Protein AF-A0A848Y4S8-F1 (afdb_monomer_lite)

Structure (mmCIF, N/CA/C/O backbone):
data_AF-A0A848Y4S8-F1
#
_entry.id   AF-A0A848Y4S8-F1
#
loop_
_atom_site.group_PDB
_atom_site.id
_atom_site.type_symbol
_atom_site.label_atom_id
_atom_site.label_alt_id
_atom_site.label_comp_id
_atom_site.label_asym_id
_atom_site.label_entity_id
_atom_site.label_seq_id
_atom_site.pdbx_PDB_ins_code
_atom_site.Cartn_x
_atom_site.Cartn_y
_atom_site.Cartn_z
_atom_site.occupancy
_atom_site.B_iso_or_equiv
_atom_site.auth_seq_id
_atom_site.auth_comp_id
_atom_site.auth_asym_id
_atom_site.auth_atom_id
_atom_site.pdbx_PDB_model_num
ATOM 1 N N . MET A 1 1 ? -20.729 29.221 3.795 1.00 42.22 1 MET A N 1
ATOM 2 C CA . MET A 1 1 ? -21.480 28.390 2.830 1.00 42.22 1 MET A CA 1
ATOM 3 C C . MET A 1 1 ? -20.866 28.628 1.465 1.00 42.22 1 MET A C 1
ATOM 5 O O . MET A 1 1 ? -21.391 29.410 0.689 1.00 42.22 1 MET A O 1
ATOM 9 N N . THR A 1 2 ? -19.700 28.030 1.223 1.00 41.69 2 THR A N 1
ATOM 10 C CA . THR A 1 2 ? -18.972 28.160 -0.043 1.00 41.69 2 THR A CA 1
ATOM 11 C C . THR A 1 2 ? -18.034 26.960 -0.152 1.00 41.69 2 THR A C 1
ATOM 13 O O . THR A 1 2 ? -17.380 26.618 0.830 1.00 41.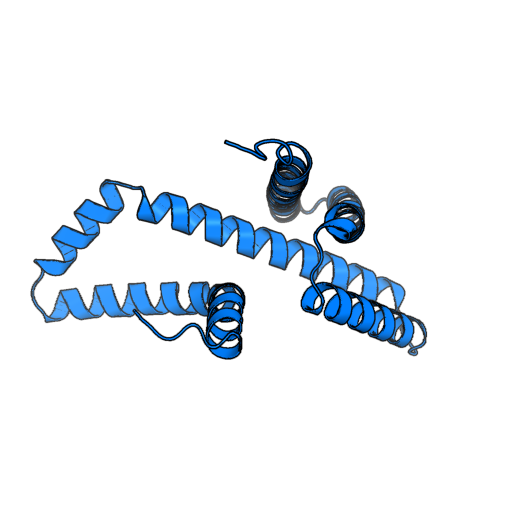69 2 THR A O 1
ATOM 16 N N . ASP A 1 3 ? -18.038 26.324 -1.322 1.00 43.75 3 ASP A N 1
ATOM 17 C CA . ASP A 1 3 ? -17.163 25.233 -1.771 1.00 43.75 3 ASP A CA 1
ATOM 18 C C . ASP A 1 3 ? -17.421 23.787 -1.301 1.00 43.75 3 ASP A C 1
ATOM 20 O O . ASP A 1 3 ? -16.564 23.087 -0.767 1.00 43.75 3 ASP A O 1
ATOM 24 N N . GLN A 1 4 ? -18.606 23.276 -1.649 1.00 47.69 4 GLN A N 1
ATOM 25 C CA . GLN A 1 4 ? -18.878 21.838 -1.815 1.00 47.69 4 GLN A CA 1
ATOM 26 C C . GLN A 1 4 ? -18.496 21.313 -3.225 1.00 47.69 4 GLN A C 1
ATOM 28 O O . GLN A 1 4 ? -18.965 20.256 -3.640 1.00 47.69 4 GLN A O 1
ATOM 33 N N . GLN A 1 5 ? -17.655 22.025 -3.988 1.00 48.81 5 GLN A N 1
ATOM 34 C CA . GLN A 1 5 ? -17.517 21.823 -5.440 1.00 48.81 5 GLN A CA 1
ATOM 35 C C . GLN A 1 5 ? -16.363 20.895 -5.895 1.00 48.81 5 GLN A C 1
ATOM 37 O O . GLN A 1 5 ? -16.136 20.760 -7.090 1.00 48.81 5 GLN A O 1
ATOM 42 N N . ASN A 1 6 ? -15.683 20.172 -4.991 1.00 46.50 6 ASN A N 1
ATOM 43 C CA . ASN A 1 6 ? -14.515 19.323 -5.330 1.00 46.50 6 ASN A CA 1
ATOM 44 C C . ASN A 1 6 ? -14.714 17.815 -5.041 1.00 46.50 6 ASN A C 1
ATOM 46 O O . ASN A 1 6 ? -13.833 17.155 -4.488 1.00 46.50 6 ASN A O 1
ATOM 50 N N . LEU A 1 7 ? -15.891 17.257 -5.351 1.00 52.69 7 LEU A N 1
ATOM 51 C CA . LEU A 1 7 ? -16.293 15.900 -4.929 1.00 52.69 7 LEU A CA 1
ATOM 52 C C . LEU A 1 7 ? -16.187 14.731 -5.953 1.00 52.69 7 LEU A C 1
ATOM 54 O O . LEU A 1 7 ? -16.341 13.598 -5.494 1.00 52.69 7 LEU A O 1
ATOM 58 N N . PRO A 1 8 ? -15.884 14.882 -7.266 1.00 51.25 8 PRO A N 1
ATOM 59 C CA . PRO A 1 8 ? -15.749 13.714 -8.153 1.00 51.25 8 PRO A CA 1
ATOM 60 C C . PRO A 1 8 ? -14.331 13.106 -8.200 1.00 51.25 8 PRO A C 1
ATOM 62 O O . PRO A 1 8 ? -14.195 11.886 -8.146 1.00 51.25 8 PRO A O 1
ATOM 65 N N . GLU A 1 9 ? -13.262 13.913 -8.234 1.00 55.06 9 GLU A N 1
ATOM 66 C CA . GLU A 1 9 ? -11.881 13.413 -8.427 1.00 55.06 9 GLU A CA 1
ATOM 67 C C . GLU A 1 9 ? -11.376 12.564 -7.252 1.00 55.06 9 GLU A C 1
ATOM 69 O O . GLU A 1 9 ? -10.686 11.558 -7.428 1.00 55.06 9 GLU A O 1
ATOM 74 N N . LYS A 1 10 ? -11.783 12.925 -6.031 1.00 58.72 10 LYS A N 1
ATOM 75 C CA . LYS A 1 10 ? -11.343 12.257 -4.800 1.00 58.72 10 LYS A CA 1
ATOM 76 C C . LYS A 1 10 ? -11.895 10.832 -4.665 1.00 58.72 10 LYS A C 1
ATOM 78 O O . LYS A 1 10 ? -11.243 9.980 -4.064 1.00 58.72 10 LYS A O 1
ATOM 83 N N . ASN A 1 11 ? -13.059 10.559 -5.257 1.00 73.88 11 ASN A N 1
ATOM 84 C CA . ASN A 1 11 ? -13.663 9.227 -5.246 1.00 73.88 11 ASN A CA 1
ATOM 85 C C . ASN A 1 11 ? -13.014 8.307 -6.285 1.00 73.88 11 ASN A C 1
ATOM 87 O O . ASN A 1 11 ? -12.866 7.116 -6.024 1.00 73.88 11 ASN A O 1
ATOM 91 N N . ILE A 1 12 ? -12.565 8.850 -7.421 1.00 83.69 12 ILE A N 1
ATOM 92 C CA . ILE A 1 12 ? -11.957 8.061 -8.502 1.00 83.69 12 ILE A CA 1
ATOM 93 C C . ILE A 1 12 ? -10.654 7.415 -8.030 1.00 83.69 12 ILE A C 1
ATOM 95 O O . ILE A 1 12 ? -10.483 6.212 -8.200 1.00 83.69 12 ILE A O 1
ATOM 99 N N . VAL A 1 13 ? -9.773 8.172 -7.367 1.00 84.94 13 VAL A N 1
ATOM 100 C CA . VAL A 1 13 ? -8.516 7.625 -6.822 1.00 84.94 13 VAL A CA 1
ATOM 101 C C . VAL A 1 13 ? -8.792 6.531 -5.785 1.00 84.94 13 VAL A C 1
ATOM 103 O O . VAL A 1 13 ? -8.132 5.496 -5.790 1.00 84.94 13 VAL A O 1
ATOM 106 N N . GLY A 1 14 ? -9.797 6.718 -4.923 1.00 86.62 14 GLY A N 1
ATOM 107 C CA . GLY A 1 14 ? -10.192 5.710 -3.936 1.00 86.62 14 GLY A CA 1
ATOM 108 C C . GLY A 1 14 ? -10.706 4.416 -4.575 1.00 86.62 14 GLY A C 1
ATOM 109 O O . GLY A 1 14 ? -10.272 3.331 -4.19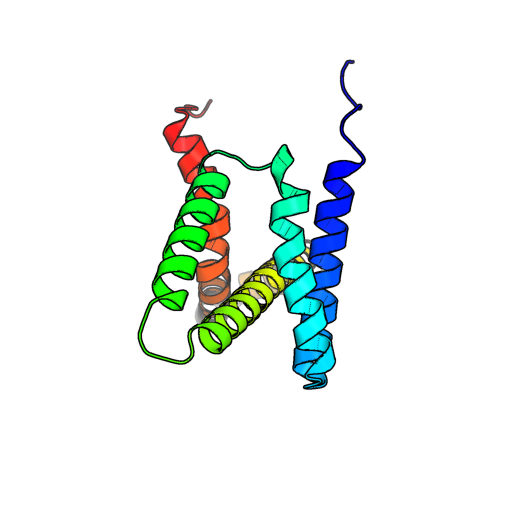3 1.00 86.62 14 GLY A O 1
ATOM 110 N N . VAL A 1 15 ? -11.577 4.528 -5.583 1.00 89.12 15 VAL A N 1
ATOM 111 C CA . VAL A 1 15 ? -12.073 3.381 -6.366 1.00 89.12 15 VAL A CA 1
ATOM 112 C C . VAL A 1 15 ? -10.921 2.678 -7.082 1.00 89.12 15 VAL A C 1
ATOM 114 O O . VAL A 1 15 ? -10.860 1.452 -7.087 1.00 89.12 15 VAL A O 1
ATOM 117 N N . TYR A 1 16 ? -9.974 3.441 -7.624 1.00 90.31 16 TYR A N 1
ATOM 118 C CA . TYR A 1 16 ? -8.796 2.913 -8.299 1.00 90.31 16 TYR A CA 1
ATOM 119 C C . TYR A 1 16 ? -7.899 2.104 -7.357 1.00 90.31 16 TYR A C 1
ATOM 121 O O . TYR A 1 16 ? -7.511 0.986 -7.679 1.00 90.31 16 TYR A O 1
ATOM 129 N N . LEU A 1 17 ? -7.617 2.631 -6.161 1.00 89.81 17 LEU A N 1
ATOM 130 C CA . LEU A 1 17 ? -6.843 1.927 -5.134 1.00 89.81 17 LEU A CA 1
ATOM 131 C C . LEU A 1 17 ? -7.558 0.665 -4.637 1.00 89.81 17 LEU A C 1
ATOM 133 O O . LEU A 1 17 ? -6.912 -0.357 -4.424 1.00 89.81 17 LEU A O 1
ATOM 137 N N . ALA A 1 18 ? -8.885 0.710 -4.486 1.00 91.69 18 ALA A N 1
ATOM 138 C CA . ALA A 1 18 ? -9.670 -0.468 -4.128 1.00 91.69 18 ALA A CA 1
ATOM 139 C C . ALA A 1 18 ? -9.636 -1.533 -5.236 1.00 91.69 18 ALA A C 1
ATOM 141 O O . ALA A 1 18 ? -9.464 -2.714 -4.941 1.00 91.69 18 ALA A O 1
ATOM 142 N N . ALA A 1 19 ? -9.744 -1.123 -6.504 1.00 92.38 19 ALA A N 1
ATOM 143 C CA . ALA A 1 19 ? -9.622 -2.021 -7.647 1.00 92.38 19 ALA A CA 1
ATOM 144 C C . ALA A 1 19 ? -8.223 -2.651 -7.725 1.00 92.38 19 ALA A C 1
ATOM 146 O O . ALA A 1 19 ? -8.133 -3.867 -7.876 1.00 92.38 19 ALA A O 1
ATOM 147 N N . MET A 1 20 ? -7.151 -1.861 -7.543 1.00 92.00 20 MET A N 1
ATOM 148 C CA . MET A 1 20 ? -5.776 -2.380 -7.444 1.00 92.00 20 MET A CA 1
ATOM 149 C C . MET A 1 20 ? -5.673 -3.447 -6.360 1.00 92.00 20 MET A C 1
ATOM 151 O O . MET A 1 20 ? -5.214 -4.549 -6.627 1.00 92.00 20 MET A O 1
ATOM 155 N N . MET A 1 21 ? -6.158 -3.136 -5.154 1.00 94.00 21 MET A N 1
ATOM 156 C CA . MET A 1 21 ? -6.089 -4.036 -4.006 1.00 94.00 21 MET A CA 1
ATOM 157 C C . MET A 1 21 ? -6.794 -5.370 -4.270 1.00 94.00 21 MET A C 1
ATOM 159 O O . MET A 1 21 ? -6.259 -6.420 -3.927 1.00 94.00 21 MET A O 1
ATOM 163 N N . VAL A 1 22 ? -7.986 -5.343 -4.876 1.00 94.06 22 VAL A N 1
ATOM 164 C CA . VAL A 1 22 ? -8.732 -6.567 -5.203 1.00 94.06 22 VAL A CA 1
ATOM 165 C C . VAL A 1 22 ? -8.022 -7.368 -6.292 1.00 94.06 22 VAL A C 1
ATOM 167 O O . VAL A 1 22 ? -7.883 -8.579 -6.148 1.00 94.06 22 VAL A O 1
ATOM 170 N N . LEU A 1 23 ? -7.559 -6.713 -7.359 1.00 93.62 23 LEU 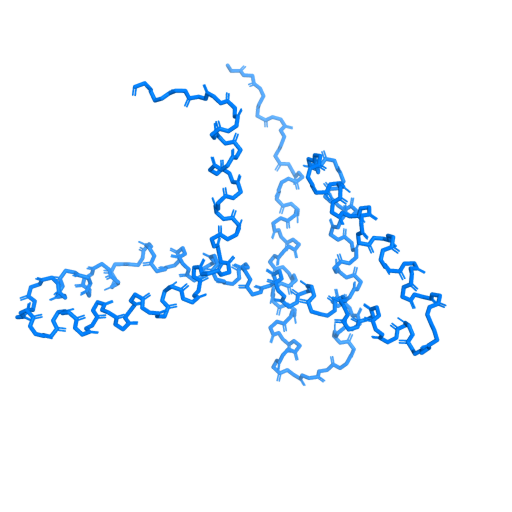A N 1
ATOM 171 C CA . LEU A 1 23 ? -6.866 -7.383 -8.462 1.00 93.62 23 LEU A CA 1
ATOM 172 C C . LEU A 1 23 ? -5.557 -8.027 -8.005 1.00 93.62 23 LEU A C 1
ATOM 174 O O . LEU A 1 23 ? -5.324 -9.186 -8.331 1.00 93.62 23 LEU A O 1
ATOM 178 N N . GLU A 1 24 ? -4.766 -7.324 -7.196 1.00 93.62 24 GLU A N 1
ATOM 179 C CA . GLU A 1 24 ? -3.543 -7.854 -6.587 1.00 93.62 24 GLU A CA 1
ATOM 180 C C . GLU A 1 24 ? -3.834 -9.113 -5.763 1.00 93.62 24 GLU A C 1
ATOM 182 O O . GLU A 1 24 ? -3.142 -10.121 -5.860 1.00 93.62 24 GLU A O 1
ATOM 187 N N . LEU A 1 25 ? -4.906 -9.092 -4.966 1.00 92.50 25 LEU A N 1
ATOM 188 C CA . LEU A 1 25 ? -5.286 -10.230 -4.131 1.00 92.50 25 LEU A CA 1
ATOM 189 C C . LEU A 1 25 ? -5.700 -11.442 -4.982 1.00 92.50 25 LEU A C 1
ATOM 191 O O . LEU A 1 25 ? -5.373 -12.580 -4.638 1.00 92.50 25 LEU A O 1
ATOM 195 N N . VAL A 1 26 ? -6.373 -11.205 -6.113 1.00 93.31 26 VAL A N 1
ATOM 196 C CA . VAL A 1 26 ? -6.706 -12.252 -7.090 1.00 93.31 26 VAL A CA 1
ATOM 197 C C . VAL A 1 26 ? -5.449 -12.778 -7.782 1.00 93.31 26 VAL A C 1
ATOM 199 O O . VAL A 1 26 ? -5.336 -13.990 -7.965 1.00 93.31 26 VAL A O 1
ATOM 202 N N . GLU A 1 27 ? -4.493 -11.921 -8.139 1.00 92.75 27 GLU A N 1
ATOM 203 C CA . GLU A 1 27 ? -3.219 -12.349 -8.728 1.00 92.75 27 GLU A CA 1
ATOM 204 C C . GLU A 1 27 ? -2.458 -13.256 -7.760 1.00 92.75 27 GLU A C 1
ATOM 206 O O . GLU A 1 27 ? -2.100 -14.370 -8.132 1.00 92.75 27 GLU A O 1
ATOM 211 N N . ILE A 1 28 ? -2.306 -12.839 -6.499 1.00 88.75 28 ILE A N 1
ATOM 212 C CA . ILE A 1 28 ? -1.621 -13.621 -5.460 1.00 88.75 28 ILE A CA 1
ATOM 213 C C . ILE A 1 28 ? -2.267 -15.002 -5.286 1.00 88.75 28 ILE A C 1
ATOM 215 O O . ILE A 1 28 ? -1.568 -15.988 -5.058 1.00 88.75 28 ILE A O 1
ATOM 219 N N . TYR A 1 29 ? -3.597 -15.091 -5.388 1.00 92.00 29 TYR A N 1
ATOM 220 C CA . TYR A 1 29 ? -4.315 -16.356 -5.236 1.00 92.00 29 TYR A CA 1
ATOM 221 C C . TYR A 1 29 ? -4.244 -17.256 -6.479 1.00 92.00 29 TYR A C 1
ATOM 223 O O . TYR A 1 29 ? -4.173 -18.477 -6.354 1.00 92.00 29 TYR A O 1
ATOM 231 N N . THR A 1 30 ? -4.297 -16.673 -7.678 1.00 91.00 30 THR A N 1
ATOM 232 C CA . THR A 1 30 ? -4.418 -17.425 -8.940 1.00 91.00 30 THR A CA 1
ATOM 233 C C . THR A 1 30 ? -3.083 -17.684 -9.633 1.00 91.00 30 THR A C 1
ATOM 235 O O . THR A 1 30 ? -2.977 -18.646 -10.390 1.00 91.00 30 THR A O 1
ATOM 238 N N . GLY A 1 31 ? -2.074 -16.843 -9.400 1.00 84.88 31 GLY A N 1
ATOM 239 C CA . GLY A 1 31 ? -0.769 -16.904 -10.061 1.00 84.88 31 GLY A CA 1
ATOM 240 C C . GLY A 1 31 ? -0.812 -16.627 -11.568 1.00 84.88 31 GLY A C 1
ATOM 241 O O . GLY A 1 31 ? 0.092 -17.040 -12.289 1.00 84.88 31 GLY A O 1
ATOM 242 N N . LEU A 1 32 ? -1.869 -15.983 -12.077 1.00 86.06 32 LEU A N 1
ATOM 243 C CA . LEU A 1 32 ? -2.032 -15.735 -13.511 1.00 86.06 32 LEU A CA 1
ATOM 244 C C . LEU A 1 32 ? -1.162 -14.562 -13.985 1.00 86.06 32 LEU A C 1
ATOM 246 O O . LEU A 1 32 ? -1.441 -13.404 -13.676 1.00 86.06 32 LEU A O 1
ATOM 250 N N . GLU A 1 33 ? -0.177 -14.842 -14.843 1.00 81.94 33 GLU A N 1
ATOM 251 C CA . GLU A 1 33 ? 0.740 -13.830 -15.403 1.00 81.94 33 GLU A CA 1
ATOM 252 C C . GLU A 1 33 ? 0.030 -12.727 -16.215 1.00 81.94 33 GLU A C 1
ATOM 254 O O . GLU A 1 33 ? 0.490 -11.581 -16.294 1.00 81.94 33 GLU A O 1
ATOM 259 N N . THR A 1 34 ? -1.125 -13.040 -16.810 1.00 84.00 34 THR A N 1
ATOM 260 C CA . THR A 1 34 ? -1.949 -12.053 -17.525 1.00 84.00 34 THR A CA 1
ATOM 261 C C . THR A 1 34 ? -2.499 -10.979 -16.589 1.00 84.00 34 THR A C 1
ATOM 263 O O . THR A 1 34 ? -2.662 -9.831 -17.002 1.00 84.00 34 THR A O 1
ATOM 266 N N . LEU A 1 35 ? -2.768 -11.337 -15.330 1.00 85.81 35 LEU A N 1
ATOM 267 C CA . LEU A 1 35 ? -3.283 -10.415 -14.323 1.00 85.81 35 LEU A CA 1
ATOM 268 C C . LEU A 1 35 ? -2.187 -9.457 -13.848 1.00 85.81 35 LEU A C 1
ATOM 270 O O . LEU A 1 35 ? -2.430 -8.253 -13.788 1.00 85.81 35 LEU A O 1
ATOM 274 N N . ALA A 1 36 ? -0.967 -9.967 -13.651 1.00 85.62 36 ALA A N 1
ATOM 275 C CA . ALA A 1 36 ? 0.208 -9.160 -13.321 1.00 85.62 36 ALA A CA 1
ATOM 276 C C . ALA A 1 36 ? 0.435 -8.041 -14.353 1.00 85.62 36 ALA A C 1
ATOM 278 O O . ALA A 1 36 ? 0.644 -6.876 -14.019 1.00 85.62 36 ALA A O 1
ATOM 279 N N . SER A 1 37 ? 0.311 -8.365 -15.644 1.00 87.38 37 SER A N 1
ATOM 280 C CA . SER A 1 37 ? 0.446 -7.374 -16.721 1.00 87.38 37 SER A CA 1
ATOM 281 C C . SER A 1 37 ? -0.611 -6.266 -16.640 1.00 87.38 37 SER A C 1
ATOM 283 O O . SER A 1 37 ? -0.296 -5.093 -16.848 1.00 87.38 37 SER A O 1
ATOM 285 N N . PHE A 1 38 ? -1.854 -6.615 -16.299 1.00 89.69 38 PHE A N 1
ATOM 286 C CA . PHE A 1 38 ? -2.933 -5.645 -16.124 1.00 89.69 38 PHE A CA 1
ATOM 287 C C . PHE A 1 38 ? -2.705 -4.749 -14.898 1.00 89.69 38 PHE A C 1
ATOM 289 O O . PHE A 1 38 ? -2.871 -3.532 -14.980 1.00 89.69 38 PHE A O 1
ATOM 296 N N . ILE A 1 39 ? -2.248 -5.330 -13.787 1.00 90.75 39 ILE A N 1
ATOM 297 C CA . ILE A 1 39 ? -1.916 -4.613 -12.551 1.00 90.75 39 ILE A CA 1
ATOM 298 C C . ILE A 1 39 ? -0.783 -3.613 -12.781 1.00 90.75 39 ILE A C 1
ATOM 300 O O . ILE A 1 39 ? -0.897 -2.464 -12.362 1.00 90.75 39 ILE A O 1
ATOM 304 N N . ARG A 1 40 ? 0.270 -3.990 -13.517 1.00 91.75 40 ARG A N 1
ATOM 305 C CA . ARG A 1 40 ? 1.375 -3.077 -13.870 1.00 91.75 40 ARG A CA 1
ATOM 306 C C . ARG A 1 40 ? 0.888 -1.839 -14.622 1.00 91.75 40 ARG A C 1
ATOM 308 O O . ARG A 1 40 ? 1.313 -0.726 -14.309 1.00 91.75 40 ARG A O 1
ATOM 315 N N . LEU A 1 41 ? -0.017 -2.014 -15.590 1.00 90.56 41 LEU A N 1
ATOM 316 C CA . LEU A 1 41 ? -0.643 -0.890 -16.299 1.00 90.56 41 LEU A CA 1
ATOM 317 C C . LEU A 1 41 ? -1.450 -0.013 -15.339 1.00 90.56 41 LEU A C 1
ATOM 319 O O . LEU A 1 41 ? -1.390 1.215 -15.413 1.00 90.56 41 LEU A O 1
ATOM 323 N N . LEU A 1 42 ? -2.160 -0.644 -14.405 1.00 89.94 42 LEU A N 1
ATOM 324 C CA . LEU A 1 42 ? -2.942 0.048 -13.394 1.00 89.94 42 LEU A CA 1
ATOM 325 C C . LEU A 1 42 ? -2.041 0.865 -12.448 1.00 89.94 42 LEU A C 1
ATOM 327 O O . LEU A 1 42 ? -2.277 2.052 -12.229 1.00 89.94 42 LEU A O 1
ATOM 331 N N . VAL A 1 43 ? -0.937 0.310 -11.963 1.00 90.88 43 VAL A N 1
ATOM 332 C CA . VAL A 1 43 ? 0.020 1.045 -11.123 1.00 90.88 43 VAL A CA 1
ATOM 333 C C . VAL A 1 43 ? 0.583 2.269 -11.837 1.00 90.88 43 VAL A C 1
ATOM 335 O O . VAL A 1 43 ? 0.661 3.339 -11.236 1.00 90.88 43 VAL A O 1
ATOM 338 N N . LEU A 1 44 ? 0.926 2.152 -13.121 1.00 90.88 44 LEU A N 1
ATOM 339 C CA . LEU A 1 44 ? 1.426 3.280 -13.915 1.00 90.88 44 LEU A CA 1
ATOM 340 C C . LEU A 1 44 ? 0.367 4.367 -14.153 1.00 90.88 44 LEU A C 1
ATOM 342 O O . LEU A 1 44 ? 0.710 5.545 -14.257 1.00 90.88 44 LEU A O 1
ATOM 346 N N . GLY A 1 45 ? -0.915 3.998 -14.204 1.00 88.19 45 GLY A N 1
ATOM 347 C CA . GLY A 1 45 ? -2.019 4.953 -14.309 1.00 88.19 45 GLY A CA 1
ATOM 348 C C . GLY A 1 45 ? -2.247 5.775 -13.036 1.00 88.19 45 GLY A C 1
ATOM 349 O O . GLY A 1 45 ? -2.728 6.907 -13.116 1.00 88.19 45 GLY A O 1
ATOM 350 N N . LEU A 1 46 ? -1.857 5.261 -11.862 1.00 86.94 46 LEU A N 1
ATOM 351 C CA . LEU A 1 46 ? -2.108 5.927 -10.581 1.00 86.94 46 LEU A CA 1
ATOM 352 C C . LEU A 1 46 ? -1.396 7.294 -10.462 1.00 86.94 46 LEU A C 1
ATOM 354 O O . LEU A 1 46 ? -2.082 8.265 -10.137 1.00 86.94 46 LEU A O 1
ATOM 358 N N . PRO A 1 47 ? -0.084 7.444 -10.752 1.00 85.62 47 PRO A N 1
ATOM 359 C CA . PRO A 1 47 ? 0.572 8.750 -10.773 1.00 85.62 47 PRO A CA 1
ATOM 360 C C . PRO A 1 47 ? -0.079 9.736 -11.738 1.00 85.62 47 PRO A C 1
ATOM 362 O O . PRO A 1 47 ? -0.188 10.906 -11.389 1.00 85.62 47 PRO A O 1
ATOM 365 N N . LEU A 1 48 ? -0.531 9.270 -12.912 1.00 86.00 48 LEU A N 1
ATOM 366 C CA . LEU A 1 48 ? -1.161 10.109 -13.938 1.00 86.00 48 LEU A CA 1
ATOM 367 C C . LEU A 1 48 ? -2.503 10.676 -13.464 1.00 86.00 48 LEU A C 1
ATOM 369 O O . LEU A 1 48 ? -2.757 11.867 -13.622 1.00 86.00 48 LEU A O 1
ATOM 373 N N . LEU A 1 49 ? -3.330 9.845 -12.824 1.00 84.19 49 LEU A N 1
ATOM 374 C CA . LEU A 1 49 ? -4.589 10.272 -12.205 1.00 84.19 49 LEU A CA 1
ATOM 375 C C . LEU A 1 49 ? -4.362 11.162 -10.980 1.00 84.19 49 LEU A C 1
ATOM 377 O O . LEU A 1 49 ? -5.166 12.046 -10.694 1.00 84.19 49 LEU A O 1
ATOM 381 N N . ALA A 1 50 ? -3.272 10.931 -10.248 1.00 83.06 50 ALA A N 1
ATOM 382 C CA . ALA A 1 50 ? -2.954 11.671 -9.037 1.00 83.06 50 ALA A CA 1
ATOM 383 C C . ALA A 1 50 ? -2.244 13.009 -9.298 1.00 83.06 50 ALA A C 1
ATOM 385 O O . ALA A 1 50 ? -2.187 13.807 -8.365 1.00 83.06 50 ALA A O 1
ATOM 386 N N . LEU A 1 51 ? -1.752 13.281 -10.522 1.00 80.88 51 LEU A N 1
ATOM 387 C CA . LEU A 1 51 ? -1.044 14.516 -10.913 1.00 80.88 51 LEU A CA 1
ATOM 388 C C . LEU A 1 51 ? -1.643 15.816 -10.340 1.00 80.88 51 LEU A C 1
ATOM 390 O O . LEU A 1 51 ? -0.880 16.569 -9.734 1.00 80.88 51 LEU A O 1
ATOM 394 N N . PRO A 1 52 ? -2.961 16.095 -10.460 1.00 78.62 52 PRO A N 1
ATOM 395 C CA . PRO A 1 52 ? -3.545 17.337 -9.941 1.00 78.62 52 PRO A CA 1
ATOM 396 C C . PRO A 1 52 ? -3.529 17.444 -8.406 1.00 78.62 52 PRO A C 1
ATOM 398 O O . PRO A 1 52 ? -3.676 18.534 -7.860 1.00 78.62 52 PRO A O 1
ATOM 401 N N . ILE A 1 53 ? -3.344 16.325 -7.699 1.00 79.94 53 ILE A N 1
ATOM 402 C CA . ILE A 1 53 ? -3.434 16.219 -6.234 1.00 79.94 53 ILE A CA 1
ATOM 403 C C . ILE A 1 53 ? -2.036 16.064 -5.597 1.00 79.94 53 ILE A C 1
ATOM 405 O O . ILE A 1 53 ? -1.891 16.144 -4.371 1.00 79.94 53 ILE A O 1
ATOM 409 N N . LEU A 1 54 ? -0.985 15.846 -6.399 1.00 79.50 54 LEU A N 1
ATOM 410 C CA . LEU A 1 54 ? 0.367 15.617 -5.892 1.00 79.50 54 LEU A CA 1
ATOM 411 C C . LEU A 1 54 ? 0.893 16.837 -5.137 1.00 79.50 54 LEU A C 1
ATOM 413 O O . LEU A 1 54 ? 0.857 17.967 -5.624 1.00 79.50 54 LEU A O 1
ATOM 417 N N . LYS A 1 55 ? 1.463 16.600 -3.953 1.00 84.50 55 LYS A N 1
ATOM 418 C CA . LYS A 1 55 ? 2.238 17.624 -3.250 1.00 84.50 55 LYS A CA 1
ATOM 419 C C . LYS A 1 55 ? 3.703 17.519 -3.676 1.00 84.50 55 LYS A C 1
ATOM 421 O O . LYS A 1 55 ? 4.133 16.570 -4.332 1.00 84.50 55 LYS A O 1
ATOM 426 N N . VAL A 1 56 ? 4.498 18.494 -3.239 1.00 84.62 56 VAL A N 1
ATOM 427 C CA . VAL A 1 56 ? 5.937 18.586 -3.544 1.00 84.62 56 VAL A CA 1
ATOM 428 C C . VAL A 1 56 ? 6.693 17.297 -3.189 1.00 84.62 56 VAL A C 1
ATOM 430 O O . VAL A 1 56 ? 7.588 16.888 -3.924 1.00 84.62 56 VAL A O 1
ATOM 433 N N . ARG A 1 57 ? 6.312 16.622 -2.092 1.00 82.19 57 ARG A N 1
ATOM 434 C CA . ARG A 1 57 ? 6.935 15.358 -1.664 1.00 82.19 57 ARG A CA 1
ATOM 435 C C . ARG A 1 57 ? 6.716 14.248 -2.689 1.00 82.19 57 ARG A C 1
ATOM 437 O O . ARG A 1 57 ? 7.664 13.566 -3.057 1.00 82.19 57 ARG A O 1
ATOM 444 N N . GLU A 1 58 ? 5.476 14.055 -3.122 1.00 86.94 58 GLU A N 1
ATOM 445 C CA . GLU A 1 58 ? 5.110 13.022 -4.086 1.00 86.94 58 GLU A CA 1
ATOM 446 C C . GLU A 1 58 ? 5.757 13.297 -5.448 1.00 86.94 58 GLU A C 1
ATOM 448 O O . GLU A 1 58 ? 6.302 12.380 -6.055 1.00 86.94 58 GLU A O 1
ATOM 453 N N . TYR A 1 59 ? 5.798 14.563 -5.876 1.00 86.50 59 TYR A N 1
ATOM 454 C CA . TYR A 1 59 ? 6.495 14.958 -7.099 1.00 86.50 59 TYR A CA 1
ATOM 455 C C . TYR A 1 59 ? 7.998 14.644 -7.036 1.00 86.50 59 TYR A C 1
ATOM 457 O O . TYR A 1 59 ? 8.539 14.030 -7.953 1.00 86.50 59 TYR A O 1
ATOM 465 N N . TYR A 1 60 ? 8.670 14.988 -5.929 1.00 88.25 60 TYR A N 1
ATOM 466 C CA . TYR A 1 60 ? 10.085 14.660 -5.721 1.00 88.25 60 TYR A CA 1
ATOM 467 C C . TYR A 1 60 ? 10.342 13.148 -5.796 1.00 88.25 60 TYR A C 1
ATOM 469 O O . TYR A 1 60 ? 11.254 12.713 -6.496 1.00 88.25 60 TYR A O 1
ATOM 477 N N . LEU A 1 61 ? 9.517 12.339 -5.122 1.00 89.81 61 LEU A N 1
ATOM 478 C CA . LEU A 1 61 ? 9.655 10.880 -5.134 1.00 89.81 61 LEU A CA 1
ATOM 479 C C . LEU A 1 61 ? 9.438 10.287 -6.531 1.00 89.81 61 LEU A C 1
ATOM 481 O O . LEU A 1 61 ? 10.180 9.386 -6.919 1.00 89.81 61 LEU A O 1
ATOM 485 N N . LEU A 1 62 ? 8.476 10.806 -7.300 1.00 90.75 62 LEU A N 1
ATOM 486 C CA . LEU A 1 62 ? 8.257 10.383 -8.686 1.00 90.75 62 LEU A CA 1
ATOM 487 C C . LEU A 1 62 ? 9.448 10.729 -9.580 1.00 90.75 62 LEU A C 1
ATOM 489 O O . LEU A 1 62 ? 9.908 9.875 -10.332 1.00 90.75 62 LEU A O 1
ATOM 493 N N . VAL A 1 63 ? 9.991 11.944 -9.471 1.00 92.38 63 VAL A N 1
ATOM 494 C CA . VAL A 1 63 ? 11.174 12.353 -10.245 1.00 92.38 63 VAL A CA 1
ATOM 495 C C . VAL A 1 63 ? 12.377 11.472 -9.906 1.00 92.38 63 VAL A C 1
ATOM 497 O O . VAL A 1 63 ? 13.044 10.974 -10.811 1.00 92.38 63 VAL A O 1
ATOM 500 N N . VAL A 1 64 ? 12.634 11.218 -8.621 1.00 94.00 64 VAL A N 1
ATOM 501 C CA . VAL A 1 64 ? 13.715 10.317 -8.192 1.00 94.00 64 VAL A CA 1
ATOM 502 C C . VAL A 1 64 ? 13.486 8.897 -8.716 1.00 94.00 64 VAL A C 1
ATOM 504 O O . VAL A 1 64 ? 14.420 8.286 -9.230 1.00 94.00 64 VAL A O 1
ATOM 507 N N . SER A 1 65 ? 12.255 8.385 -8.649 1.00 92.25 65 SER A N 1
ATOM 508 C CA . SER A 1 65 ? 11.904 7.066 -9.185 1.00 92.25 65 SER A CA 1
ATOM 509 C C . SER A 1 65 ? 12.151 6.971 -10.695 1.00 92.25 65 SER A C 1
ATOM 511 O O . SER A 1 65 ? 12.735 5.986 -11.144 1.00 92.25 65 SER A O 1
ATOM 513 N N . LEU A 1 66 ? 11.806 8.007 -11.466 1.00 93.19 66 LEU A N 1
ATOM 514 C CA . LEU A 1 66 ? 12.075 8.070 -12.906 1.00 93.19 66 LEU A CA 1
ATOM 515 C C . LEU A 1 66 ? 13.577 8.117 -13.215 1.00 93.19 66 LEU A C 1
ATOM 517 O O . LEU A 1 66 ? 14.034 7.420 -14.120 1.00 93.19 66 LEU A O 1
ATOM 521 N N . ILE A 1 67 ? 14.357 8.889 -12.452 1.00 95.12 67 ILE A N 1
ATOM 522 C CA . ILE A 1 67 ? 15.819 8.947 -12.602 1.00 95.12 67 ILE A CA 1
ATOM 523 C C . ILE A 1 67 ? 16.435 7.575 -12.318 1.00 95.12 67 ILE A C 1
ATOM 525 O O . ILE A 1 67 ? 17.223 7.081 -13.122 1.00 95.12 67 ILE A O 1
ATOM 529 N N . LEU A 1 68 ? 16.058 6.933 -11.208 1.00 93.38 68 LEU A N 1
ATOM 530 C CA . LEU A 1 68 ? 16.540 5.595 -10.862 1.00 93.38 68 LEU A CA 1
ATOM 531 C C . LEU A 1 68 ? 16.136 4.563 -11.920 1.00 93.38 68 LEU A C 1
ATOM 533 O O . LEU A 1 68 ? 16.966 3.750 -12.318 1.00 93.38 68 LEU A O 1
ATOM 537 N N . GLY A 1 69 ? 14.906 4.636 -12.433 1.00 92.62 69 GLY A N 1
ATOM 538 C CA . GLY A 1 69 ? 14.450 3.780 -13.525 1.00 92.62 69 GLY A CA 1
ATOM 539 C C . GLY A 1 69 ? 15.279 3.962 -14.801 1.00 92.62 69 GLY A C 1
ATOM 540 O O . GLY A 1 69 ? 15.699 2.979 -15.408 1.00 92.62 69 GLY A O 1
ATOM 541 N N . ALA A 1 70 ? 15.603 5.205 -15.165 1.00 93.38 70 ALA A N 1
ATOM 542 C CA . ALA A 1 70 ? 16.462 5.509 -16.310 1.00 93.38 70 ALA A CA 1
ATOM 543 C C . ALA A 1 70 ? 17.915 5.036 -16.116 1.00 93.38 70 ALA A C 1
ATOM 545 O O . ALA A 1 70 ? 18.575 4.654 -17.084 1.00 93.38 70 ALA A O 1
ATOM 546 N N . LEU A 1 71 ? 18.423 5.047 -14.879 1.00 93.31 71 LEU A N 1
ATOM 547 C CA . LEU A 1 71 ? 19.741 4.499 -14.548 1.00 93.31 71 LEU A CA 1
ATOM 548 C C . LEU A 1 71 ? 19.758 2.970 -14.644 1.00 93.31 71 LEU A C 1
ATOM 550 O O . LEU A 1 71 ? 20.676 2.422 -15.247 1.00 93.31 71 LEU A O 1
ATOM 554 N N . VAL A 1 72 ? 18.734 2.290 -14.118 1.00 92.69 72 VAL A N 1
ATOM 555 C CA . VAL A 1 72 ? 18.583 0.827 -14.225 1.00 92.69 72 VAL A CA 1
ATOM 556 C C . VAL A 1 72 ? 18.474 0.396 -15.684 1.00 92.69 72 VAL A C 1
ATOM 558 O O . VAL A 1 72 ? 19.106 -0.576 -16.079 1.00 92.69 72 VAL A O 1
ATOM 561 N N . TRP A 1 73 ? 17.749 1.155 -16.506 1.00 90.69 73 TRP A N 1
ATOM 562 C CA . TRP A 1 73 ? 17.649 0.899 -17.944 1.00 90.69 73 TRP A CA 1
ATOM 563 C C . TRP A 1 73 ? 19.003 0.956 -18.669 1.00 90.69 73 TRP A C 1
ATOM 565 O O . TRP A 1 73 ? 19.209 0.270 -19.666 1.00 90.69 73 TRP A O 1
ATOM 575 N N . ARG A 1 74 ? 19.936 1.783 -18.181 1.00 90.25 74 ARG A N 1
ATOM 576 C CA . ARG A 1 74 ? 21.290 1.925 -18.739 1.00 90.25 74 ARG A CA 1
ATOM 577 C C . ARG A 1 74 ? 22.308 0.953 -18.146 1.00 90.25 74 ARG A C 1
ATOM 579 O O . ARG A 1 74 ? 23.415 0.857 -18.676 1.00 90.25 74 ARG A O 1
ATOM 586 N N . ALA A 1 75 ? 21.982 0.287 -17.043 1.00 88.19 75 ALA A N 1
ATOM 587 C CA . ALA A 1 75 ? 22.892 -0.632 -16.384 1.00 88.19 75 ALA A CA 1
ATOM 588 C C . ALA A 1 75 ? 23.034 -1.939 -17.191 1.00 88.19 75 ALA A C 1
ATOM 590 O O . ALA A 1 75 ? 22.067 -2.391 -17.806 1.00 88.19 75 ALA A O 1
ATOM 591 N N . PRO A 1 76 ? 24.218 -2.575 -17.189 1.00 80.06 76 PRO A N 1
ATOM 592 C CA . PRO A 1 76 ? 24.391 -3.887 -17.801 1.00 80.06 76 PRO A CA 1
ATOM 593 C C . PRO A 1 76 ? 23.566 -4.942 -17.043 1.00 80.06 76 PRO A C 1
ATOM 595 O O . PRO A 1 76 ? 23.824 -5.215 -15.872 1.00 80.06 76 PRO A O 1
ATOM 598 N N . GLY A 1 77 ? 22.565 -5.522 -17.710 1.00 83.69 77 GLY A N 1
ATOM 599 C CA . GLY A 1 77 ? 21.652 -6.527 -17.158 1.00 83.69 77 GLY A CA 1
ATOM 600 C C . GLY A 1 77 ? 20.267 -6.472 -17.811 1.00 83.69 77 GLY A C 1
ATOM 601 O O . GLY A 1 77 ? 20.042 -5.690 -18.735 1.00 83.69 77 GLY A O 1
ATOM 602 N N . ASP A 1 78 ? 19.323 -7.280 -17.318 1.00 85.94 78 ASP A N 1
ATOM 603 C CA . ASP A 1 78 ? 17.916 -7.195 -17.731 1.00 85.94 78 ASP A CA 1
ATOM 604 C C . ASP A 1 78 ? 17.204 -6.061 -16.968 1.00 85.94 78 ASP A C 1
ATOM 606 O O . ASP A 1 78 ? 16.463 -6.252 -15.993 1.00 85.94 78 ASP A O 1
ATOM 610 N N . GLY A 1 79 ? 17.505 -4.828 -17.386 1.00 88.12 79 GLY A N 1
ATOM 611 C CA . GLY A 1 79 ? 16.907 -3.623 -16.816 1.00 88.12 79 GLY A CA 1
ATOM 612 C C . GLY A 1 79 ? 15.384 -3.610 -16.962 1.00 88.12 79 GLY A C 1
ATOM 613 O O . GLY A 1 79 ? 14.688 -3.125 -16.071 1.00 88.12 79 GLY A O 1
ATOM 614 N N . TRP A 1 80 ? 14.850 -4.207 -18.032 1.00 89.44 80 TRP A N 1
ATOM 615 C CA . TRP A 1 80 ? 13.410 -4.298 -18.258 1.00 89.44 80 TRP A CA 1
ATOM 616 C C . TRP A 1 80 ? 12.727 -5.191 -17.224 1.00 89.44 80 TRP A C 1
ATOM 618 O O . TRP A 1 80 ? 11.784 -4.750 -16.565 1.00 89.44 80 TRP A O 1
ATOM 628 N N . GLN A 1 81 ? 13.240 -6.402 -17.000 1.00 90.06 81 GLN A N 1
ATOM 629 C CA . GLN A 1 81 ? 12.695 -7.299 -15.980 1.00 90.06 81 GLN A CA 1
ATOM 630 C C . GLN A 1 81 ? 12.800 -6.695 -14.572 1.00 90.06 81 GLN A C 1
ATOM 632 O O . GLN A 1 81 ? 11.898 -6.859 -13.744 1.00 90.06 81 GLN A O 1
ATOM 637 N N . THR A 1 82 ? 13.863 -5.932 -14.312 1.00 90.75 82 THR A N 1
ATOM 638 C CA . THR A 1 82 ? 14.045 -5.220 -13.040 1.00 90.75 82 THR A CA 1
ATOM 639 C C . THR A 1 82 ? 12.981 -4.137 -12.837 1.00 90.75 82 THR A C 1
ATOM 641 O O . THR A 1 82 ? 12.420 -4.032 -11.745 1.00 90.75 82 THR A O 1
ATOM 644 N N . LEU A 1 83 ? 12.652 -3.362 -13.879 1.00 91.81 83 LEU A N 1
ATOM 645 C CA . LEU A 1 83 ? 11.583 -2.358 -13.826 1.00 91.81 83 LEU A CA 1
ATOM 646 C C . LEU A 1 83 ? 10.213 -3.000 -13.586 1.00 91.81 83 LEU A C 1
ATOM 648 O O . LEU A 1 83 ? 9.470 -2.528 -12.727 1.00 91.81 83 LEU A O 1
ATOM 652 N N . LEU A 1 84 ? 9.903 -4.094 -14.288 1.00 91.75 84 LEU A N 1
ATOM 653 C CA . LEU A 1 84 ? 8.650 -4.833 -14.103 1.00 91.75 84 LEU A CA 1
ATOM 654 C C . LEU A 1 84 ? 8.524 -5.372 -12.673 1.00 91.75 84 LEU A C 1
ATOM 656 O O . LEU A 1 84 ? 7.512 -5.145 -12.021 1.00 91.75 84 LEU A O 1
ATOM 660 N N . THR A 1 85 ? 9.592 -5.974 -12.145 1.00 90.50 85 THR A N 1
ATOM 661 C CA . THR A 1 85 ? 9.635 -6.449 -10.752 1.00 90.50 85 THR A CA 1
ATOM 662 C C . THR A 1 85 ? 9.458 -5.296 -9.756 1.00 90.50 85 THR A C 1
ATOM 664 O O . THR A 1 85 ? 8.849 -5.459 -8.699 1.00 90.50 85 THR A O 1
ATOM 667 N N . GLY A 1 86 ? 9.997 -4.114 -10.071 1.00 91.75 86 GLY A N 1
ATOM 668 C CA . GLY A 1 86 ? 9.797 -2.902 -9.279 1.00 91.75 86 GLY A CA 1
ATOM 669 C C . GLY A 1 86 ? 8.334 -2.457 -9.251 1.00 91.75 86 GLY A C 1
ATOM 670 O O . GLY A 1 86 ? 7.822 -2.131 -8.178 1.00 91.75 86 GLY A O 1
ATOM 671 N N . LEU A 1 87 ? 7.657 -2.493 -10.404 1.00 92.62 87 LEU A N 1
ATOM 672 C CA . LEU A 1 87 ? 6.229 -2.192 -10.506 1.00 92.62 87 LEU A CA 1
ATOM 673 C C . LEU A 1 87 ? 5.395 -3.181 -9.692 1.00 92.62 87 LEU A C 1
ATOM 675 O O . LEU A 1 87 ? 4.596 -2.727 -8.876 1.00 92.62 87 LEU A O 1
ATOM 679 N N . ASP A 1 88 ? 5.650 -4.485 -9.814 1.00 91.56 88 ASP A N 1
ATOM 680 C CA . ASP A 1 88 ? 4.942 -5.527 -9.053 1.00 91.56 88 ASP A CA 1
ATOM 681 C C . ASP A 1 88 ? 5.092 -5.308 -7.543 1.00 91.56 88 ASP A C 1
ATOM 683 O O . ASP A 1 88 ? 4.117 -5.259 -6.797 1.00 91.56 88 ASP A O 1
ATOM 687 N N . ARG A 1 89 ? 6.318 -5.048 -7.070 1.00 91.12 89 ARG A N 1
ATOM 688 C CA . ARG A 1 89 ? 6.564 -4.755 -5.647 1.00 91.12 89 ARG A CA 1
ATOM 689 C C . ARG A 1 89 ? 5.849 -3.494 -5.173 1.00 91.12 89 ARG A C 1
ATOM 691 O O . ARG A 1 89 ? 5.425 -3.432 -4.019 1.00 91.12 89 ARG A O 1
ATOM 698 N N . SER A 1 90 ? 5.745 -2.479 -6.029 1.00 91.56 90 SER A N 1
ATOM 699 C CA . SER A 1 90 ? 5.033 -1.245 -5.695 1.00 91.56 90 SER A CA 1
ATOM 700 C C . SER A 1 90 ? 3.515 -1.450 -5.639 1.00 91.56 90 SER A C 1
ATOM 702 O O . SER A 1 90 ? 2.885 -0.937 -4.711 1.00 91.56 90 SER A O 1
ATOM 704 N N . ALA A 1 91 ? 2.958 -2.247 -6.562 1.00 91.94 91 ALA A N 1
ATOM 705 C CA . ALA A 1 91 ? 1.557 -2.664 -6.589 1.00 91.94 91 ALA A CA 1
ATOM 706 C C . ALA A 1 91 ? 1.202 -3.395 -5.295 1.00 91.94 91 ALA A C 1
ATOM 708 O O . ALA A 1 91 ? 0.334 -2.954 -4.537 1.00 91.94 91 ALA A O 1
ATOM 709 N N . TYR A 1 92 ? 1.992 -4.424 -4.987 1.00 90.81 92 TYR A N 1
ATOM 710 C CA . TYR A 1 92 ? 1.883 -5.227 -3.784 1.00 90.81 92 TYR A CA 1
ATOM 711 C C . TYR A 1 92 ? 1.918 -4.364 -2.524 1.00 90.81 92 TYR A C 1
ATOM 713 O O . TYR A 1 92 ? 1.042 -4.475 -1.667 1.00 90.81 92 TYR A O 1
ATOM 721 N N . LEU A 1 93 ? 2.903 -3.466 -2.404 1.00 89.38 93 LEU A N 1
ATOM 722 C CA . LEU A 1 93 ? 3.041 -2.615 -1.224 1.00 89.38 93 LEU A CA 1
ATOM 723 C C . LEU A 1 93 ? 1.843 -1.670 -1.062 1.00 89.38 93 LEU A C 1
ATOM 725 O O . LEU A 1 93 ? 1.337 -1.517 0.049 1.00 89.38 93 LEU A O 1
ATOM 729 N N . ALA A 1 94 ? 1.377 -1.045 -2.146 1.00 88.94 94 ALA A N 1
ATOM 730 C CA . ALA A 1 94 ? 0.221 -0.154 -2.111 1.00 88.94 94 ALA A CA 1
ATOM 731 C C . ALA A 1 94 ? -1.057 -0.904 -1.697 1.00 88.94 94 ALA A C 1
ATOM 733 O O . ALA A 1 94 ? -1.761 -0.473 -0.779 1.00 88.94 94 ALA A O 1
ATOM 734 N N . SER A 1 95 ? -1.313 -2.056 -2.318 1.00 91.56 95 SER A N 1
ATOM 735 C CA . SER A 1 95 ? -2.442 -2.941 -2.020 1.00 91.56 95 SER A CA 1
ATOM 736 C C . SER A 1 95 ? -2.394 -3.467 -0.586 1.00 91.56 95 SER A C 1
ATOM 738 O O . SER A 1 95 ? -3.397 -3.428 0.124 1.00 91.56 95 SER A O 1
ATOM 740 N N . PHE A 1 96 ? -1.216 -3.876 -0.111 1.00 88.44 96 PHE A N 1
ATOM 741 C CA . PHE A 1 96 ? -0.996 -4.314 1.264 1.00 88.44 96 PHE A CA 1
ATOM 742 C C . PHE A 1 96 ? -1.309 -3.207 2.275 1.00 88.44 96 PHE A C 1
ATOM 744 O O . PHE A 1 96 ? -2.032 -3.438 3.244 1.00 88.44 96 PHE A O 1
ATOM 751 N N . MET A 1 97 ? -0.806 -1.989 2.049 1.00 88.06 97 MET A N 1
ATOM 752 C CA . MET A 1 97 ? -1.084 -0.852 2.930 1.00 88.06 97 MET A CA 1
ATOM 753 C C . MET A 1 97 ? -2.579 -0.521 2.966 1.00 88.06 97 MET A C 1
ATOM 755 O O . MET A 1 97 ? -3.120 -0.253 4.040 1.00 88.06 97 MET A O 1
ATOM 759 N N . MET A 1 98 ? -3.255 -0.576 1.815 1.00 89.06 98 MET A N 1
ATOM 760 C CA . MET A 1 98 ? -4.696 -0.341 1.723 1.00 89.06 98 MET A CA 1
ATOM 761 C C . MET A 1 98 ? -5.493 -1.419 2.464 1.00 89.06 98 MET A C 1
ATOM 763 O O . MET A 1 98 ? -6.399 -1.101 3.235 1.00 89.06 98 MET A O 1
ATOM 767 N N . LEU A 1 99 ? -5.108 -2.687 2.307 1.00 90.12 99 LEU A N 1
ATOM 768 C CA . LEU A 1 99 ? -5.714 -3.802 3.025 1.00 90.12 99 LEU A CA 1
ATOM 769 C C . LEU A 1 99 ? -5.521 -3.652 4.538 1.00 90.12 99 LEU A C 1
ATOM 771 O O . LEU A 1 99 ? -6.461 -3.845 5.303 1.00 90.12 99 LEU A O 1
ATOM 775 N N . MET A 1 100 ? -4.332 -3.240 4.982 1.00 87.56 100 MET A N 1
ATOM 776 C CA . MET A 1 100 ? -4.061 -2.982 6.398 1.00 87.56 100 MET A CA 1
ATOM 777 C C . MET A 1 100 ? -4.883 -1.821 6.951 1.00 87.56 100 MET A C 1
ATOM 779 O O . MET A 1 100 ? -5.405 -1.920 8.063 1.00 87.56 100 MET A O 1
ATOM 783 N N . ALA A 1 101 ? -5.046 -0.743 6.183 1.00 85.44 101 ALA A N 1
ATOM 784 C CA . ALA A 1 101 ? -5.934 0.351 6.557 1.00 85.44 101 ALA A CA 1
ATOM 785 C C . ALA A 1 101 ? -7.386 -0.136 6.693 1.00 85.44 101 ALA A C 1
ATOM 787 O O . ALA A 1 101 ? -8.039 0.168 7.691 1.00 85.44 101 ALA A O 1
ATOM 788 N N . LEU A 1 102 ? -7.857 -0.957 5.750 1.00 89.38 102 LEU A N 1
ATOM 789 C CA . LEU A 1 102 ? -9.200 -1.534 5.766 1.00 89.38 102 LEU A CA 1
ATOM 790 C C . LEU A 1 102 ? -9.421 -2.468 6.968 1.00 89.38 102 LEU A C 1
ATOM 792 O O . LEU A 1 102 ? -10.424 -2.347 7.669 1.00 89.38 102 LEU A O 1
ATOM 796 N N . LEU A 1 103 ? -8.469 -3.363 7.249 1.00 88.50 103 LEU A N 1
ATOM 797 C CA . LEU A 1 103 ? -8.513 -4.261 8.408 1.00 88.50 103 LEU A CA 1
ATOM 798 C C . LEU A 1 103 ? -8.517 -3.480 9.724 1.00 88.50 103 LEU A C 1
ATOM 800 O O . LEU A 1 103 ? -9.280 -3.803 10.635 1.00 88.50 103 LEU A O 1
ATOM 804 N N . ARG A 1 104 ? -7.686 -2.436 9.823 1.00 84.88 104 ARG A N 1
ATOM 805 C CA . ARG A 1 104 ? -7.634 -1.555 10.993 1.00 84.88 104 ARG A CA 1
ATOM 806 C C . ARG A 1 104 ? -8.974 -0.866 11.223 1.00 84.88 104 ARG A C 1
ATOM 808 O O . ARG A 1 104 ? -9.439 -0.823 12.359 1.00 84.88 104 ARG A O 1
ATOM 815 N N . GLU A 1 105 ? -9.582 -0.343 10.167 1.00 88.12 105 GLU A N 1
ATOM 816 C CA . GLU A 1 105 ? -10.873 0.337 10.257 1.00 88.12 105 GLU A CA 1
ATOM 817 C C . GLU A 1 105 ? -11.983 -0.631 10.695 1.00 88.12 105 GLU A C 1
ATOM 819 O O . GLU A 1 105 ? -12.745 -0.338 11.620 1.00 88.12 105 GLU A O 1
ATOM 824 N N . GLY A 1 106 ? -12.009 -1.840 10.124 1.00 87.75 106 GLY A N 1
ATOM 825 C CA . GLY A 1 106 ? -12.925 -2.902 10.545 1.00 87.75 106 GLY A CA 1
ATOM 826 C C . GLY A 1 106 ? -12.718 -3.334 12.002 1.00 87.75 106 GLY A C 1
ATOM 827 O O . GLY A 1 106 ? -13.681 -3.560 12.731 1.00 87.75 106 GLY A O 1
ATOM 828 N N . ALA A 1 107 ? -11.469 -3.401 12.468 1.00 86.50 107 ALA A N 1
ATOM 829 C CA . ALA A 1 107 ? -11.161 -3.758 13.850 1.00 86.50 107 ALA A CA 1
ATOM 830 C C . ALA A 1 107 ? -11.594 -2.674 14.852 1.00 86.50 107 ALA A C 1
ATOM 832 O O . ALA A 1 107 ? -12.156 -3.001 15.895 1.00 86.50 107 ALA A O 1
ATOM 833 N N . ILE A 1 108 ? -11.361 -1.395 14.542 1.00 86.31 108 ILE A N 1
ATOM 834 C CA . ILE A 1 108 ? -11.713 -0.266 15.423 1.00 86.31 108 ILE A CA 1
ATOM 835 C C . ILE A 1 108 ? -13.228 -0.105 15.555 1.00 86.31 108 ILE A C 1
ATOM 837 O O . ILE A 1 108 ? -13.722 0.244 16.627 1.00 86.31 108 ILE A O 1
ATOM 841 N N . THR A 1 109 ? -13.968 -0.380 14.484 1.00 91.31 109 THR A N 1
ATOM 842 C CA . THR A 1 109 ? -15.432 -0.258 14.458 1.00 91.31 109 THR A CA 1
ATOM 843 C C . THR A 1 109 ? -16.155 -1.494 15.008 1.00 91.31 109 THR A C 1
ATOM 845 O O . THR A 1 109 ? -17.347 -1.424 15.307 1.00 91.31 109 THR A O 1
ATOM 848 N N . SER A 1 110 ? -15.454 -2.617 15.201 1.00 93.31 110 SER A N 1
ATOM 849 C CA . SER A 1 110 ? -16.050 -3.892 15.613 1.00 93.31 110 SER A CA 1
ATOM 850 C C . SER A 1 110 ? -16.434 -3.944 17.107 1.00 93.31 110 SER A C 1
ATOM 852 O O . SER A 1 110 ? -15.565 -3.848 17.984 1.00 93.31 110 SER A O 1
ATOM 854 N N . PRO A 1 111 ? -17.714 -4.223 17.444 1.00 92.06 111 PRO A N 1
ATOM 855 C CA . PRO A 1 111 ? -18.145 -4.441 18.827 1.00 92.06 111 PRO A CA 1
ATOM 856 C C . PRO A 1 111 ? -17.464 -5.643 19.494 1.00 92.06 111 PRO A C 1
ATOM 858 O O . PRO A 1 111 ? -17.191 -5.612 20.691 1.00 92.06 111 PRO A O 1
ATOM 861 N N . ALA A 1 112 ? -17.152 -6.694 18.729 1.00 92.25 112 ALA A N 1
ATOM 862 C CA . ALA A 1 112 ? -16.491 -7.887 19.255 1.00 92.25 112 ALA A CA 1
ATOM 863 C C . ALA A 1 112 ? -15.063 -7.579 19.730 1.00 92.25 112 ALA A C 1
ATOM 865 O O . ALA A 1 112 ? -14.669 -8.004 20.817 1.00 92.25 112 ALA A O 1
ATOM 866 N N . VAL A 1 113 ? -14.315 -6.779 18.958 1.00 88.12 113 VAL A N 1
ATOM 867 C CA . VAL A 1 113 ? -12.969 -6.320 19.339 1.00 88.12 113 VAL A CA 1
ATOM 868 C C . VAL A 1 113 ? -13.034 -5.488 20.620 1.00 88.12 113 VAL A C 1
ATOM 870 O O . VAL A 1 113 ? -12.213 -5.678 21.519 1.00 88.12 113 VAL A O 1
ATOM 873 N N . LYS A 1 114 ? -14.058 -4.636 20.760 1.00 89.56 114 LYS A N 1
ATOM 874 C CA . LYS A 1 114 ? -14.301 -3.870 21.989 1.00 89.56 114 LYS A CA 1
ATOM 875 C C . LYS A 1 114 ? -14.544 -4.784 23.196 1.00 89.56 114 LYS A C 1
ATOM 877 O O . LYS A 1 114 ? -13.896 -4.601 24.224 1.00 89.56 114 LYS A O 1
ATOM 882 N N . THR A 1 115 ? -15.410 -5.790 23.068 1.00 91.44 115 THR A N 1
ATOM 883 C CA . THR A 1 115 ? -15.697 -6.755 24.145 1.00 91.44 115 THR A CA 1
ATOM 884 C C . THR A 1 115 ? -14.456 -7.549 24.551 1.00 91.44 115 THR A C 1
ATOM 886 O O . THR A 1 115 ? -14.184 -7.694 25.742 1.00 91.44 115 THR A O 1
ATOM 889 N N . VAL A 1 116 ? -13.664 -8.019 23.582 1.00 88.56 116 VAL A N 1
ATOM 890 C CA . VAL A 1 116 ? -12.395 -8.717 23.849 1.00 88.56 116 VAL A CA 1
ATOM 891 C C . VAL A 1 116 ? -11.408 -7.798 24.571 1.00 88.56 116 VAL A C 1
ATOM 893 O O . VAL A 1 116 ? -10.785 -8.218 25.546 1.00 88.56 116 VAL A O 1
ATOM 896 N N . GLY A 1 117 ? -11.311 -6.532 24.156 1.00 86.25 117 GLY A N 1
ATOM 897 C CA . GLY A 1 117 ? -10.502 -5.519 24.834 1.00 86.25 117 GLY A CA 1
ATOM 898 C C . GLY A 1 117 ? -10.909 -5.323 26.297 1.00 86.25 117 GLY A C 1
ATOM 899 O O . GLY A 1 117 ? -10.053 -5.342 27.179 1.00 86.25 117 GLY A O 1
ATOM 900 N N . THR A 1 118 ? -12.211 -5.212 26.577 1.00 88.44 118 THR A N 1
ATOM 901 C CA . THR A 1 118 ? -12.735 -5.124 27.950 1.00 88.44 118 THR A CA 1
ATOM 902 C C . THR A 1 118 ? -12.467 -6.397 28.755 1.00 88.44 118 THR A C 1
ATOM 904 O O . THR A 1 118 ? -12.106 -6.324 29.924 1.00 88.44 118 THR A O 1
ATOM 907 N N . TYR A 1 119 ? -12.585 -7.577 28.149 1.00 88.25 119 TYR A N 1
ATOM 908 C CA . TYR A 1 119 ? -12.282 -8.834 28.833 1.00 88.25 119 TYR A CA 1
ATOM 909 C C . TYR A 1 119 ? -10.791 -8.960 29.192 1.00 88.25 119 TYR A C 1
ATOM 911 O O . TYR A 1 119 ? -10.439 -9.417 30.279 1.00 88.25 119 TYR A O 1
ATOM 919 N N . LEU A 1 120 ? -9.900 -8.508 28.307 1.00 85.75 120 LEU A N 1
ATOM 920 C CA . LEU A 1 120 ? -8.451 -8.505 28.520 1.00 85.75 120 LEU A CA 1
ATOM 921 C C . LEU A 1 120 ? -8.017 -7.613 29.684 1.00 85.75 120 LEU A C 1
ATOM 923 O O . LEU A 1 120 ? -7.125 -7.997 30.443 1.00 85.75 120 LEU A O 1
ATOM 927 N N . THR A 1 121 ? -8.632 -6.440 29.856 1.00 86.88 121 THR A N 1
ATOM 928 C CA . THR A 1 121 ? -8.277 -5.529 30.958 1.00 86.88 121 THR A CA 1
ATOM 929 C C . THR A 1 121 ? -8.664 -6.083 32.327 1.00 86.88 121 THR A C 1
ATOM 931 O O . THR A 1 121 ? -7.988 -5.765 33.308 1.00 86.88 121 THR A O 1
ATOM 934 N N . LEU A 1 122 ? -9.680 -6.951 32.372 1.00 87.25 122 LEU A N 1
ATOM 935 C CA . LEU A 1 122 ? -10.178 -7.626 33.572 1.00 87.25 122 LEU A CA 1
ATOM 936 C C . LEU A 1 122 ? -9.396 -8.904 33.938 1.00 87.25 122 LEU A C 1
ATOM 938 O O . LEU A 1 122 ? -9.595 -9.445 35.025 1.00 87.25 122 LEU A O 1
ATOM 942 N N . GLN A 1 123 ? -8.501 -9.402 33.075 1.00 87.88 123 GLN A N 1
ATOM 943 C CA . GLN A 1 123 ? -7.712 -10.604 33.366 1.00 87.88 123 GLN A CA 1
ATOM 944 C C . GLN A 1 123 ? -6.570 -10.361 34.371 1.00 87.88 123 GLN A C 1
ATOM 946 O O . GLN A 1 123 ? -5.989 -9.271 34.416 1.00 87.88 123 GLN A O 1
ATOM 951 N N . PRO A 1 124 ? -6.173 -11.396 35.145 1.00 83.81 124 PRO A N 1
ATOM 952 C CA . PRO A 1 124 ? -5.083 -11.293 36.110 1.00 83.81 124 PRO A CA 1
ATOM 953 C C . PRO A 1 124 ? -3.756 -10.879 35.441 1.00 83.81 124 PRO A C 1
ATOM 955 O O . PRO A 1 124 ? -3.491 -11.278 34.298 1.00 83.81 124 PRO A O 1
ATOM 958 N N . PRO A 1 125 ? -2.874 -10.141 36.152 1.00 79.44 125 PRO A N 1
ATOM 959 C CA . PRO A 1 125 ? -1.747 -9.412 35.559 1.00 79.44 125 PRO A CA 1
ATOM 960 C C . PRO A 1 125 ? -0.874 -10.256 34.626 1.00 79.44 125 PRO A C 1
ATOM 962 O O . PRO A 1 125 ? -0.565 -9.835 33.514 1.00 79.44 125 PRO A O 1
ATOM 965 N N . LYS A 1 126 ? -0.542 -11.488 35.035 1.00 80.56 126 LYS A N 1
ATOM 966 C CA . LYS A 1 126 ? 0.335 -12.394 34.276 1.00 80.56 126 LYS A CA 1
ATOM 967 C C . LYS A 1 126 ? -0.206 -12.743 32.879 1.00 80.56 126 LYS A C 1
ATOM 969 O O . LYS A 1 126 ? 0.574 -12.830 31.939 1.00 80.56 126 LYS A O 1
ATOM 974 N N . ARG A 1 127 ? -1.526 -12.920 32.724 1.00 82.56 127 ARG A N 1
ATOM 975 C CA . ARG A 1 127 ? -2.159 -13.264 31.432 1.00 82.56 127 ARG A CA 1
ATOM 976 C C . ARG A 1 127 ? -2.411 -12.029 30.579 1.00 82.56 127 ARG A C 1
ATOM 978 O O . ARG A 1 127 ? -2.181 -12.060 29.372 1.00 82.56 127 ARG A O 1
ATOM 985 N N . ARG A 1 128 ? -2.808 -10.928 31.224 1.00 84.44 128 ARG A N 1
ATOM 986 C CA . ARG A 1 128 ? -3.019 -9.640 30.559 1.00 84.44 128 ARG A CA 1
ATOM 987 C C . ARG A 1 128 ? -1.759 -9.166 29.835 1.00 84.44 128 ARG A C 1
ATOM 989 O O . ARG A 1 128 ? -1.845 -8.777 28.677 1.00 84.44 128 ARG A O 1
ATOM 996 N N . PHE A 1 129 ? -0.593 -9.231 30.482 1.00 85.69 129 PHE A N 1
ATOM 997 C CA . PHE A 1 129 ? 0.655 -8.776 29.862 1.00 85.69 129 PHE A CA 1
ATOM 998 C C . PHE A 1 129 ? 1.080 -9.630 28.667 1.00 85.69 129 PHE A C 1
ATOM 1000 O O . PHE A 1 129 ? 1.509 -9.064 27.672 1.00 85.69 129 PHE A O 1
ATOM 1007 N N . LEU A 1 130 ? 0.913 -10.955 28.713 1.00 85.81 130 LEU A N 1
ATOM 1008 C CA . LEU A 1 130 ? 1.244 -11.824 27.576 1.0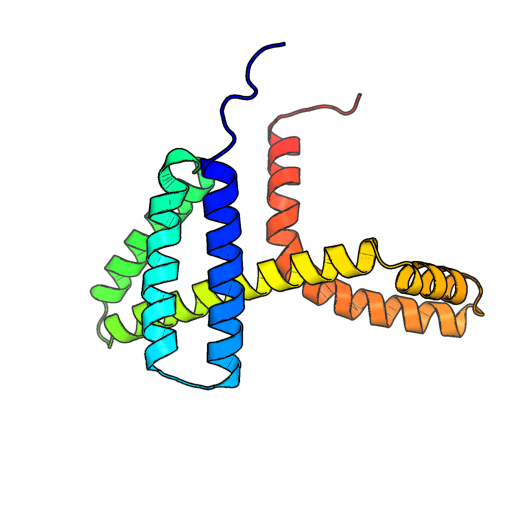0 85.81 130 LEU A CA 1
ATOM 1009 C C . LEU A 1 130 ? 0.362 -11.545 26.354 1.00 85.81 130 LEU A C 1
ATOM 1011 O O . LEU A 1 130 ? 0.859 -11.458 25.231 1.00 85.81 130 LEU A O 1
ATOM 1015 N N . ALA A 1 131 ? -0.941 -11.370 26.568 1.00 85.06 131 ALA A N 1
ATOM 1016 C CA . ALA A 1 131 ? -1.873 -11.072 25.488 1.00 85.06 131 ALA A CA 1
ATOM 1017 C C . ALA A 1 131 ? -1.669 -9.659 24.913 1.00 85.06 131 ALA A C 1
ATOM 1019 O O . ALA A 1 131 ? -1.675 -9.484 23.697 1.00 85.06 131 ALA A O 1
ATOM 1020 N N . LEU A 1 132 ? -1.420 -8.661 25.770 1.00 85.44 132 LEU A N 1
ATOM 1021 C CA . LEU A 1 132 ? -1.082 -7.311 25.316 1.00 85.44 132 LEU A CA 1
ATOM 1022 C C . LEU A 1 132 ? 0.257 -7.291 24.580 1.00 85.44 132 LEU A C 1
ATOM 1024 O O . LEU A 1 132 ? 0.328 -6.737 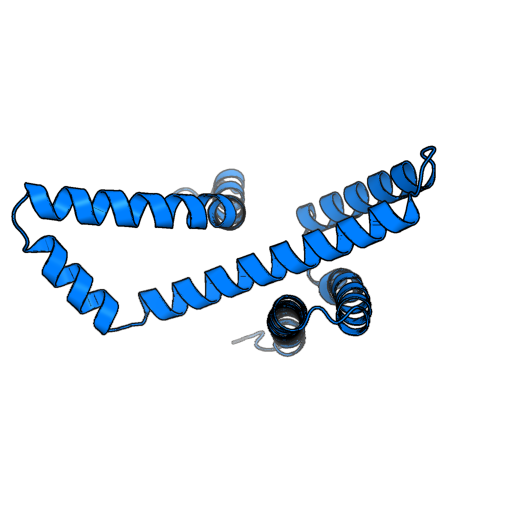23.497 1.00 85.44 132 LEU A O 1
ATOM 1028 N N . PHE A 1 133 ? 1.298 -7.930 25.114 1.00 87.19 133 PHE A N 1
ATOM 1029 C CA . PHE A 1 133 ? 2.620 -7.951 24.492 1.00 87.19 133 PHE A CA 1
ATOM 1030 C C . PHE A 1 133 ? 2.604 -8.647 23.127 1.00 87.19 133 PHE A C 1
ATOM 1032 O O . PHE A 1 133 ? 3.148 -8.113 22.165 1.00 87.19 133 PHE A O 1
ATOM 1039 N N . SER A 1 134 ? 1.938 -9.800 23.011 1.00 86.19 134 SER A N 1
ATOM 1040 C CA . SER A 1 134 ? 1.800 -10.503 21.726 1.00 86.19 134 SER A CA 1
ATOM 1041 C C . SER A 1 134 ? 0.994 -9.687 20.714 1.00 86.19 134 SER A C 1
ATOM 1043 O O . SER A 1 134 ? 1.468 -9.469 19.600 1.00 86.19 134 SER A O 1
ATOM 1045 N N . GLY A 1 135 ? -0.169 -9.157 21.106 1.00 82.94 135 GLY A N 1
ATOM 1046 C CA . GLY A 1 135 ? -0.971 -8.280 20.252 1.00 82.94 135 GLY A CA 1
ATOM 1047 C C . GLY A 1 135 ? -0.204 -7.029 19.819 1.00 82.94 135 GLY A C 1
ATOM 1048 O O . GLY A 1 135 ? -0.190 -6.692 18.637 1.00 82.94 135 GLY A O 1
ATOM 1049 N N . SER A 1 136 ? 0.507 -6.385 20.747 1.00 86.06 136 SER A N 1
ATOM 1050 C CA . SER A 1 136 ? 1.371 -5.238 20.469 1.00 86.06 136 SER A CA 1
ATOM 1051 C C . SER A 1 136 ? 2.541 -5.590 19.557 1.00 86.06 136 SER A C 1
ATOM 1053 O O . SER A 1 136 ? 2.910 -4.752 18.747 1.00 86.06 136 SER A O 1
ATOM 1055 N N . HIS A 1 137 ? 3.106 -6.797 19.627 1.00 85.25 137 HIS A N 1
ATOM 1056 C CA . HIS A 1 137 ? 4.175 -7.219 18.722 1.00 85.25 137 HIS A CA 1
ATOM 1057 C C . HIS A 1 137 ? 3.676 -7.319 17.275 1.00 85.25 137 HIS A C 1
ATOM 1059 O O . HIS A 1 137 ? 4.262 -6.717 16.378 1.00 85.25 137 HIS A O 1
ATOM 1065 N N . PHE A 1 138 ? 2.562 -8.019 17.036 1.00 82.50 138 PHE A N 1
ATOM 1066 C CA . PHE A 1 138 ? 1.962 -8.091 15.697 1.00 82.50 138 PHE A CA 1
ATOM 1067 C C . PHE A 1 138 ? 1.529 -6.714 15.207 1.00 82.50 138 PHE A C 1
ATOM 1069 O O . PHE A 1 138 ? 1.854 -6.319 14.090 1.00 82.50 138 PHE A O 1
ATOM 1076 N N . PHE A 1 139 ? 0.861 -5.949 16.068 1.00 78.75 139 PHE A N 1
ATOM 1077 C CA . PHE A 1 139 ? 0.443 -4.598 15.738 1.00 78.75 139 PHE A CA 1
ATOM 1078 C C . PHE A 1 139 ? 1.636 -3.690 15.443 1.00 78.75 139 PHE A C 1
ATOM 1080 O O . PHE A 1 139 ? 1.543 -2.897 14.522 1.00 78.75 139 PHE A O 1
ATOM 1087 N N . SER A 1 140 ? 2.763 -3.842 16.144 1.00 80.88 140 SER A N 1
ATOM 1088 C CA . SER A 1 140 ? 4.005 -3.102 15.895 1.00 80.88 140 SER A CA 1
ATOM 1089 C C . SER A 1 140 ? 4.598 -3.419 14.524 1.00 80.88 140 SER A C 1
ATOM 1091 O O . SER A 1 140 ? 5.019 -2.501 13.836 1.00 80.88 140 SER A O 1
ATOM 1093 N N . VAL A 1 141 ? 4.569 -4.676 14.067 1.00 81.06 141 VAL A N 1
ATOM 1094 C CA . VAL A 1 141 ? 5.013 -5.036 12.705 1.00 81.06 141 VAL A CA 1
ATOM 1095 C C . VAL A 1 141 ? 4.102 -4.407 11.645 1.00 81.06 141 VAL A C 1
ATOM 1097 O O . VAL A 1 141 ? 4.592 -3.812 10.686 1.00 81.06 141 VAL A O 1
ATOM 1100 N N . LEU A 1 142 ? 2.782 -4.462 11.844 1.00 75.31 142 LEU A N 1
ATOM 1101 C CA . LEU A 1 142 ? 1.811 -3.830 10.940 1.00 75.31 142 LEU A CA 1
ATOM 1102 C C . LEU A 1 142 ? 1.939 -2.296 10.940 1.00 75.31 142 LEU A C 1
ATOM 1104 O O . LEU A 1 142 ? 1.905 -1.648 9.893 1.00 75.31 142 LEU A O 1
ATOM 1108 N N . ILE A 1 143 ? 2.142 -1.713 12.122 1.00 72.50 143 ILE A N 1
ATOM 1109 C CA . ILE A 1 143 ? 2.402 -0.292 12.323 1.00 72.50 143 ILE A CA 1
ATOM 1110 C C . ILE A 1 143 ? 3.796 0.096 11.850 1.00 72.50 143 ILE A C 1
ATOM 1112 O O . ILE A 1 143 ? 3.962 1.252 11.523 1.00 72.50 143 ILE A O 1
ATOM 1116 N N . ASN A 1 144 ? 4.801 -0.770 11.761 1.00 76.12 144 ASN A N 1
ATOM 1117 C CA . ASN A 1 144 ? 6.124 -0.379 11.266 1.00 76.12 144 ASN A CA 1
ATOM 1118 C C . ASN A 1 144 ? 6.007 0.176 9.835 1.00 76.12 144 ASN A C 1
ATOM 1120 O O . ASN A 1 144 ? 6.457 1.283 9.544 1.00 76.12 144 ASN A O 1
ATOM 1124 N N . LEU A 1 145 ? 5.254 -0.536 8.996 1.00 69.31 145 LEU A N 1
ATOM 1125 C CA . LEU A 1 145 ? 4.918 -0.116 7.639 1.00 69.31 145 LEU A CA 1
ATOM 1126 C C . LEU A 1 145 ? 3.891 1.036 7.647 1.00 69.31 145 LEU A C 1
ATOM 1128 O O . LEU A 1 145 ? 4.116 2.074 7.022 1.00 69.31 145 LEU A O 1
ATOM 1132 N N . GLY A 1 146 ? 2.810 0.928 8.428 1.00 61.53 146 GLY A N 1
ATOM 1133 C CA . GLY A 1 146 ? 1.789 1.982 8.522 1.00 61.53 146 GLY A CA 1
ATOM 1134 C C . GLY A 1 146 ? 2.280 3.304 9.142 1.00 61.53 146 GLY A C 1
ATOM 1135 O O . GLY A 1 146 ? 1.779 4.374 8.807 1.00 61.53 146 GLY A O 1
ATOM 1136 N N . SER A 1 147 ? 3.293 3.268 10.006 1.00 62.28 147 SER A N 1
ATOM 1137 C CA . SER A 1 147 ? 3.860 4.420 10.720 1.00 62.28 147 SER A CA 1
ATOM 1138 C C . SER A 1 147 ? 4.593 5.332 9.782 1.00 62.28 147 SER A C 1
ATOM 1140 O O . SER A 1 147 ? 4.502 6.530 9.963 1.00 62.28 147 SER A O 1
ATOM 1142 N N . VAL A 1 148 ? 5.277 4.824 8.757 1.00 65.00 148 VAL A N 1
ATOM 1143 C CA . VAL A 1 148 ? 5.872 5.701 7.739 1.00 65.00 148 VAL A CA 1
ATOM 1144 C C . VAL A 1 148 ? 4.771 6.545 7.077 1.00 65.00 148 VAL A C 1
ATOM 1146 O O . VAL A 1 148 ? 4.916 7.760 6.905 1.00 65.00 148 VAL A O 1
ATOM 1149 N N . SER A 1 149 ? 3.612 5.931 6.816 1.00 61.19 149 SER A N 1
ATOM 1150 C CA . SER A 1 149 ? 2.435 6.619 6.276 1.00 61.19 149 SER A CA 1
ATOM 1151 C C . SER A 1 149 ? 1.768 7.574 7.282 1.00 61.19 149 SER A C 1
ATOM 1153 O O . SER A 1 149 ? 1.253 8.616 6.877 1.00 61.19 149 SER A O 1
ATOM 1155 N N . LEU A 1 150 ? 1.785 7.262 8.585 1.00 60.78 150 LEU A N 1
ATOM 1156 C CA . LEU A 1 150 ? 1.155 8.064 9.650 1.00 60.78 150 LEU A CA 1
ATOM 1157 C C . LEU A 1 150 ? 2.075 9.141 10.253 1.00 60.78 150 LEU A C 1
ATOM 1159 O O . LEU A 1 150 ? 1.595 10.171 10.713 1.00 60.78 150 LEU A O 1
ATOM 1163 N N . LEU A 1 151 ? 3.390 8.949 10.224 1.00 64.31 151 LEU A N 1
ATOM 1164 C CA . LEU A 1 151 ? 4.403 9.882 10.722 1.00 64.31 151 LEU A CA 1
ATOM 1165 C C . LEU A 1 151 ? 4.562 11.067 9.769 1.00 64.31 151 LEU A C 1
ATOM 1167 O O . LEU A 1 151 ? 4.811 12.186 10.203 1.00 64.31 151 LEU A O 1
ATOM 1171 N N . THR A 1 152 ? 4.327 10.838 8.477 1.00 65.81 152 THR A N 1
ATOM 1172 C CA . THR A 1 152 ? 4.328 11.869 7.434 1.00 65.81 152 THR A CA 1
ATOM 1173 C C . THR A 1 152 ? 3.457 13.086 7.796 1.00 65.81 152 THR A C 1
ATOM 1175 O O . THR A 1 152 ? 3.988 14.199 7.807 1.00 65.81 152 THR A O 1
ATOM 1178 N N . PRO A 1 153 ? 2.159 12.951 8.140 1.00 61.81 153 PRO A N 1
ATOM 1179 C CA . PRO A 1 153 ? 1.354 14.096 8.558 1.00 61.81 153 PRO A CA 1
ATOM 1180 C C . PRO A 1 153 ? 1.779 14.686 9.911 1.00 61.81 153 PRO A C 1
ATOM 1182 O O . PRO A 1 153 ? 1.622 15.889 10.093 1.00 61.81 153 PRO A O 1
ATOM 1185 N N . PHE A 1 154 ? 2.337 13.904 10.843 1.00 61.72 154 PHE A N 1
ATOM 1186 C CA . PHE A 1 154 ? 2.843 14.442 12.117 1.00 61.72 154 PHE A CA 1
ATOM 1187 C C . PHE A 1 154 ? 4.092 15.308 11.930 1.00 61.72 154 PHE A C 1
ATOM 1189 O O . PHE A 1 154 ? 4.154 16.405 12.479 1.00 61.72 154 PHE A O 1
ATOM 1196 N N . ILE A 1 155 ? 5.035 14.876 11.090 1.00 68.19 155 ILE A N 1
ATOM 1197 C CA . ILE A 1 155 ? 6.195 15.682 10.692 1.00 68.19 155 ILE A CA 1
ATOM 1198 C C . ILE A 1 155 ? 5.722 16.941 9.958 1.00 68.19 155 ILE A C 1
ATOM 1200 O O . ILE A 1 155 ? 6.195 18.034 10.248 1.00 68.19 155 ILE A O 1
ATOM 1204 N N . GLN A 1 156 ? 4.742 16.820 9.055 1.00 67.69 156 GLN A N 1
ATOM 1205 C CA . GLN A 1 156 ? 4.180 17.976 8.348 1.00 67.69 156 GLN A CA 1
ATOM 1206 C C . GLN A 1 156 ? 3.529 18.993 9.294 1.00 67.69 156 GLN A C 1
ATOM 1208 O O . GLN A 1 156 ? 3.681 20.190 9.070 1.00 67.69 156 GLN A O 1
ATOM 1213 N N . ARG A 1 157 ? 2.829 18.546 10.343 1.00 65.81 157 ARG A N 1
ATOM 1214 C CA . ARG A 1 157 ? 2.252 19.436 11.367 1.00 65.81 157 ARG A CA 1
ATOM 1215 C C . ARG A 1 157 ? 3.330 20.065 12.253 1.00 65.81 157 ARG A C 1
ATOM 1217 O O . ARG A 1 157 ? 3.278 21.263 12.496 1.00 65.81 157 ARG A O 1
ATOM 1224 N N . GLY A 1 158 ? 4.338 19.291 12.659 1.00 68.81 158 GLY A N 1
ATOM 1225 C CA . GLY A 1 158 ? 5.464 19.789 13.456 1.00 68.81 158 GLY A CA 1
ATOM 1226 C C . GLY A 1 158 ? 6.312 20.833 12.721 1.00 68.81 158 GLY A C 1
ATOM 1227 O O . GLY A 1 158 ? 6.686 2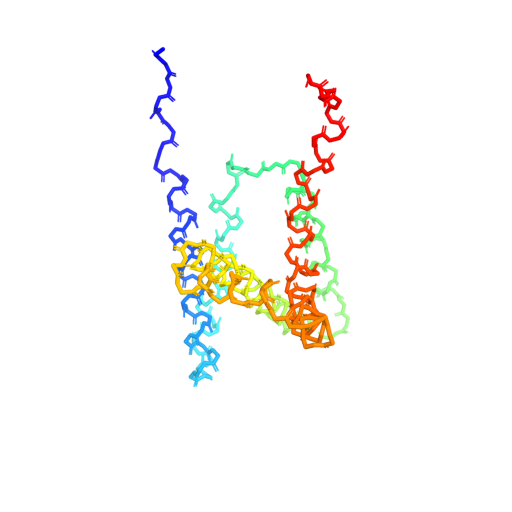1.841 13.308 1.00 68.81 158 GLY A O 1
ATOM 1228 N N . VAL A 1 159 ? 6.552 20.647 11.418 1.00 69.62 159 VAL A N 1
ATOM 1229 C CA . VAL A 1 159 ? 7.278 21.613 10.567 1.00 69.62 159 VAL A CA 1
ATOM 1230 C C . VAL A 1 159 ? 6.448 22.870 10.284 1.00 69.62 159 VAL A C 1
ATOM 1232 O O . VAL A 1 159 ? 7.010 23.942 10.083 1.00 69.62 159 VAL A O 1
ATOM 1235 N N . ARG A 1 160 ? 5.113 22.766 10.288 1.00 68.44 160 ARG A N 1
ATOM 1236 C CA . ARG A 1 160 ? 4.208 23.914 10.114 1.00 68.44 160 ARG A CA 1
ATOM 1237 C C . ARG A 1 160 ? 4.066 24.787 11.362 1.00 68.44 160 ARG A C 1
ATOM 1239 O O . ARG A 1 160 ? 3.471 25.851 11.256 1.00 68.44 160 ARG A O 1
ATOM 1246 N N . GLY A 1 161 ? 4.624 24.382 12.505 1.00 56.91 161 GLY A N 1
ATOM 1247 C CA . GLY A 1 161 ? 4.633 25.211 13.710 1.00 56.91 161 GLY A CA 1
ATOM 1248 C C . GLY A 1 161 ? 3.238 25.512 14.265 1.00 56.91 161 GLY A C 1
ATOM 1249 O O . GLY A 1 161 ? 3.038 26.568 14.857 1.00 56.91 161 GLY A O 1
ATOM 1250 N N . GLU A 1 162 ? 2.267 24.613 14.085 1.00 56.84 162 GLU A N 1
ATOM 1251 C CA . GLU A 1 162 ? 0.994 24.713 14.803 1.00 56.84 162 GLU A CA 1
ATOM 1252 C C . GLU A 1 162 ? 1.249 24.324 16.266 1.00 56.84 162 GLU A C 1
ATOM 1254 O O . GLU A 1 162 ? 1.290 23.146 16.625 1.00 56.84 162 GLU A O 1
ATOM 1259 N N . ALA A 1 163 ? 1.513 25.336 17.096 1.00 48.03 163 ALA A N 1
ATOM 1260 C CA . ALA A 1 163 ? 1.570 25.195 18.542 1.00 48.03 163 ALA A CA 1
ATOM 1261 C C . ALA A 1 163 ? 0.231 24.632 19.063 1.00 48.03 163 ALA A C 1
ATOM 1263 O O . ALA A 1 163 ? -0.824 24.999 18.536 1.00 48.03 163 ALA A O 1
ATOM 1264 N N . PRO A 1 164 ? 0.250 23.747 20.077 1.00 49.31 164 PRO A N 1
ATOM 1265 C CA . PRO A 1 164 ? -0.979 23.276 20.698 1.00 49.31 164 PRO A CA 1
ATOM 1266 C C . PRO A 1 164 ? -1.717 24.474 21.311 1.00 49.31 164 PRO A C 1
ATOM 1268 O O . PRO A 1 164 ? -1.112 25.246 22.056 1.00 49.31 164 PRO A O 1
ATOM 1271 N N . LEU A 1 165 ? -2.997 24.632 20.963 1.00 44.44 165 LEU A N 1
ATOM 1272 C CA . LEU A 1 165 ? -3.934 25.432 21.756 1.00 44.44 165 LEU A CA 1
ATOM 1273 C C . LEU A 1 165 ? -4.221 24.711 23.076 1.00 44.44 165 LEU A C 1
ATOM 1275 O O . LEU A 1 165 ? -4.415 23.472 23.023 1.00 44.44 165 LEU A O 1
#

Radius of gyration: 20.63 Å; chains: 1; bounding box: 46×46×55 Å

Secondary structure (DSSP, 8-state):
-------SHHHHHHHHHHHHHHHHHHHHHH--HHHHHHHHHHHHHHHHHHGGG--HHHHHHHHHHHHHHHHHHHSSS-HHHHHHHHHHHHHHHHHHHHHHHHHHHHHHH-HHHHHHHHHHHTS-HHHHHHHHHHHHHHHHHHHHHHHHHHHHHHHHHHHTT----

Sequence (165 aa):
MTDQQNLPEKNIVGVYLAAMMVLELVEIYTGLETLASFIRLLVLGLPLLALPILKVREYYLLVVSLILGALVWRAPGDGWQTLLTGLDRSAYLASFMMLMALLREGAITSPAVKTVGTYLTLQPPKRRFLALFSGSHFFSVLINLGSVSLLTPFIQRGVRGEAPL

Foldseek 3Di:
DDDPPPPPLVVVLVVLLVVLLVLLVVCVVPVDPVSLVVSLVSLVVNCVSCVVVDDPVNVVVVVVVVVVLVVLVVDPDPSVVVVSVVSSVVSVLSSLLVVLVVVVVCLVPDPVNVVVVVVLVPDDPVSSCVVCVVVVVVVVVSCVSVVVVVVVVVVVVVVVPPDDD

pLDDT: mean 82.08, std 13.03, range [41.69, 95.12]